Protein AF-A0A3L7SUU3-F1 (afdb_monomer_lite)

Structure (mmCIF, N/CA/C/O backbone):
data_AF-A0A3L7SUU3-F1
#
_entry.id   AF-A0A3L7SUU3-F1
#
loop_
_atom_site.group_PDB
_atom_site.id
_atom_site.type_symbol
_atom_site.label_atom_id
_atom_site.label_alt_id
_atom_site.label_comp_id
_atom_site.label_asym_id
_atom_site.label_entity_id
_atom_site.label_seq_id
_atom_site.pdbx_PDB_ins_code
_atom_site.Cartn_x
_atom_site.Cartn_y
_atom_site.Cartn_z
_atom_site.occupancy
_atom_site.B_iso_or_equiv
_atom_site.auth_seq_id
_atom_site.auth_comp_id
_atom_site.auth_asym_id
_atom_site.auth_atom_id
_atom_site.pdbx_PDB_model_num
ATOM 1 N N . GLY A 1 1 ? -6.683 -12.331 -12.249 1.00 82.88 1 GLY A N 1
ATOM 2 C CA . GLY A 1 1 ? -5.961 -12.328 -10.956 1.00 82.88 1 GLY A CA 1
ATOM 3 C C . GLY A 1 1 ? -5.359 -10.957 -10.704 1.00 82.88 1 GLY A C 1
ATOM 4 O O . GLY A 1 1 ? -5.601 -10.071 -11.510 1.00 82.88 1 GLY A O 1
ATOM 5 N N . ILE A 1 2 ? -4.625 -10.776 -9.605 1.00 86.12 2 ILE A N 1
ATOM 6 C CA . ILE A 1 2 ? -3.713 -9.635 -9.396 1.00 86.12 2 ILE A CA 1
ATOM 7 C C . ILE A 1 2 ? -2.305 -10.230 -9.377 1.00 86.12 2 ILE A C 1
ATOM 9 O O . ILE A 1 2 ? -2.098 -11.237 -8.703 1.00 86.12 2 ILE A O 1
ATOM 13 N N . LEU A 1 3 ? -1.376 -9.643 -10.130 1.00 86.75 3 LEU A N 1
ATOM 14 C CA . LEU A 1 3 ? 0.045 -9.957 -10.032 1.00 86.75 3 LEU A CA 1
ATOM 15 C C . LEU A 1 3 ? 0.709 -8.847 -9.220 1.00 86.75 3 LEU A C 1
ATOM 17 O O . LEU A 1 3 ? 0.592 -7.677 -9.576 1.00 86.75 3 LEU A O 1
ATOM 21 N N . LEU A 1 4 ? 1.384 -9.226 -8.140 1.00 86.62 4 LEU A N 1
ATOM 22 C CA . LEU A 1 4 ? 2.195 -8.334 -7.324 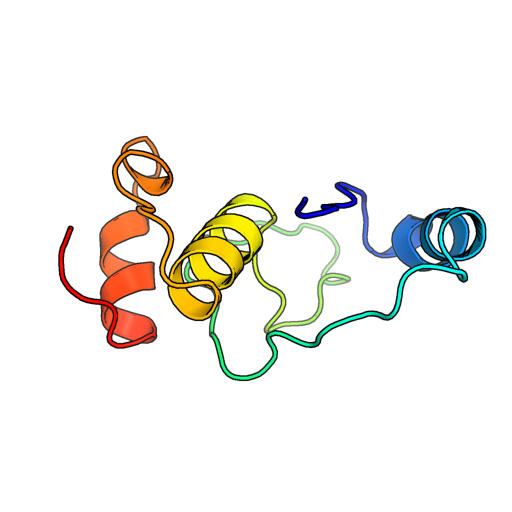1.00 86.62 4 LEU A CA 1
ATOM 23 C C . LEU A 1 4 ? 3.622 -8.874 -7.338 1.00 86.62 4 LEU A C 1
ATOM 25 O O . LEU A 1 4 ? 3.841 -10.040 -7.013 1.00 86.62 4 LEU A O 1
ATOM 29 N N . ILE A 1 5 ? 4.573 -8.041 -7.748 1.00 83.38 5 ILE A N 1
ATOM 30 C CA . ILE A 1 5 ? 5.990 -8.394 -7.770 1.00 83.38 5 ILE A CA 1
ATOM 31 C C . ILE A 1 5 ? 6.624 -7.754 -6.540 1.00 83.38 5 ILE A C 1
ATOM 33 O O . ILE A 1 5 ? 6.794 -6.539 -6.500 1.00 83.38 5 ILE A O 1
ATOM 37 N N . ASP A 1 6 ? 6.936 -8.566 -5.532 1.00 81.69 6 ASP A N 1
ATOM 38 C CA . ASP A 1 6 ? 7.636 -8.098 -4.338 1.00 81.69 6 ASP A CA 1
ATOM 39 C C . ASP A 1 6 ? 9.149 -8.184 -4.557 1.00 81.69 6 ASP A C 1
ATOM 41 O O . ASP A 1 6 ? 9.700 -9.246 -4.859 1.00 81.69 6 ASP A O 1
ATOM 45 N N . GLY A 1 7 ? 9.824 -7.045 -4.459 1.00 75.06 7 GLY A N 1
ATOM 46 C CA . GLY A 1 7 ? 11.248 -6.936 -4.731 1.00 75.06 7 GLY A CA 1
ATOM 47 C C . GLY A 1 7 ? 11.783 -5.557 -4.373 1.00 75.06 7 GLY A C 1
ATOM 48 O O . GLY A 1 7 ? 11.035 -4.600 -4.196 1.00 75.06 7 GLY A O 1
ATOM 49 N N . SER A 1 8 ? 13.106 -5.439 -4.266 1.00 72.62 8 SER A N 1
ATOM 50 C CA . SER A 1 8 ? 13.729 -4.127 -4.095 1.00 72.62 8 SER A CA 1
ATOM 51 C C . SER A 1 8 ? 13.604 -3.306 -5.378 1.00 72.62 8 SER A C 1
ATOM 53 O O . SER A 1 8 ? 13.720 -3.850 -6.480 1.00 72.62 8 SER A O 1
ATOM 55 N N . TRP A 1 9 ? 13.463 -1.983 -5.251 1.00 67.19 9 TRP A N 1
ATOM 56 C CA . TRP A 1 9 ? 13.407 -1.066 -6.400 1.00 67.19 9 TRP A CA 1
ATOM 57 C C . TRP A 1 9 ? 14.578 -1.249 -7.370 1.00 67.19 9 TRP A C 1
ATOM 59 O O . TRP A 1 9 ? 14.405 -1.158 -8.581 1.00 67.19 9 TRP A O 1
ATOM 69 N N . ARG A 1 10 ? 15.760 -1.603 -6.848 1.00 69.88 10 ARG A N 1
ATOM 70 C CA . ARG A 1 10 ? 16.951 -1.905 -7.654 1.00 69.88 10 ARG A CA 1
ATOM 71 C C . ARG A 1 10 ? 16.751 -3.087 -8.612 1.00 69.88 10 ARG A C 1
ATOM 73 O O . ARG A 1 10 ? 17.335 -3.094 -9.691 1.00 69.88 10 ARG A O 1
ATOM 80 N N . ASN A 1 11 ? 15.965 -4.086 -8.219 1.00 71.06 11 ASN A N 1
ATOM 81 C CA . ASN A 1 11 ? 15.741 -5.304 -8.998 1.00 71.06 11 ASN A CA 1
ATOM 82 C C . ASN A 1 11 ? 14.410 -5.291 -9.769 1.00 71.06 11 ASN A C 1
ATOM 84 O O . ASN A 1 11 ? 14.251 -6.099 -10.685 1.00 71.06 11 ASN A O 1
ATOM 88 N N . ALA A 1 12 ? 13.489 -4.379 -9.439 1.00 72.75 12 ALA A N 1
ATOM 89 C CA . ALA A 1 12 ? 12.144 -4.312 -10.010 1.00 72.75 12 ALA A CA 1
ATOM 90 C C . ALA A 1 12 ? 12.148 -4.286 -11.549 1.00 72.75 12 ALA A C 1
ATOM 92 O O . ALA A 1 12 ? 11.523 -5.140 -12.171 1.00 72.75 12 ALA A O 1
ATOM 93 N N . GLY A 1 13 ? 12.954 -3.420 -12.176 1.00 74.62 13 GLY A N 1
ATOM 94 C CA . GLY A 1 13 ? 13.002 -3.321 -13.643 1.00 74.62 13 GLY A CA 1
ATOM 95 C C . GLY A 1 13 ? 13.500 -4.590 -14.353 1.00 74.62 13 GLY A C 1
ATOM 96 O O . GLY A 1 13 ? 13.108 -4.872 -15.482 1.00 74.62 13 GLY A O 1
ATOM 97 N N . ASN A 1 14 ? 14.337 -5.404 -13.699 1.00 78.00 14 ASN A N 1
ATOM 98 C CA . ASN A 1 14 ? 14.758 -6.691 -14.263 1.00 78.00 14 ASN A CA 1
ATOM 99 C C . ASN A 1 14 ? 13.658 -7.753 -14.135 1.00 78.00 14 ASN A C 1
ATOM 101 O O . ASN A 1 14 ? 13.538 -8.610 -15.009 1.00 78.00 14 ASN A O 1
ATOM 105 N N . MET A 1 15 ? 12.872 -7.700 -13.057 1.00 78.81 15 MET A N 1
ATOM 106 C CA . MET A 1 15 ? 11.760 -8.621 -12.819 1.00 78.81 15 MET A CA 1
ATOM 107 C C . MET A 1 15 ? 10.576 -8.315 -13.742 1.00 78.81 15 MET A C 1
ATOM 109 O O . MET A 1 15 ? 9.987 -9.247 -14.284 1.00 78.81 15 MET A O 1
ATOM 113 N N . GLU A 1 16 ? 10.284 -7.033 -13.991 1.00 79.12 16 GLU A N 1
ATOM 114 C CA . GLU A 1 16 ? 9.222 -6.583 -14.904 1.00 79.12 16 GLU A CA 1
ATOM 115 C C . GLU A 1 16 ? 9.357 -7.176 -16.312 1.00 79.12 16 GLU A C 1
ATOM 117 O O . GLU A 1 16 ? 8.351 -7.566 -16.901 1.00 79.12 16 GLU A O 1
ATOM 122 N N . ARG A 1 17 ? 10.589 -7.353 -16.815 1.00 81.69 17 ARG A N 1
ATOM 123 C CA . ARG A 1 17 ? 10.838 -7.954 -18.139 1.00 81.69 17 ARG A CA 1
ATOM 124 C C . ARG A 1 17 ? 10.244 -9.354 -18.308 1.00 81.69 17 ARG A C 1
ATOM 126 O O . ARG A 1 17 ? 9.858 -9.739 -19.405 1.00 81.69 17 ARG A O 1
ATOM 133 N N . SER A 1 18 ? 10.135 -10.123 -17.224 1.00 84.31 18 SER A N 1
ATOM 134 C CA . SER A 1 18 ? 9.539 -11.470 -17.276 1.00 84.31 18 SER A CA 1
ATOM 135 C C . SER A 1 18 ? 8.010 -11.443 -17.407 1.00 84.31 18 SER A C 1
ATOM 137 O O . SER A 1 18 ? 7.394 -12.482 -17.633 1.00 84.31 18 SER A O 1
ATOM 139 N N . PHE A 1 19 ? 7.397 -10.265 -17.267 1.00 83.94 19 PHE A N 1
ATOM 140 C CA . PHE A 1 19 ? 5.953 -10.061 -17.230 1.00 83.94 19 PHE A CA 1
ATOM 141 C C . PHE A 1 19 ? 5.487 -8.964 -18.201 1.00 83.94 19 PHE A C 1
ATOM 143 O O . PHE A 1 19 ? 4.393 -8.435 -18.031 1.00 83.94 19 PHE A O 1
ATOM 150 N N . GLU A 1 20 ? 6.265 -8.649 -19.244 1.00 82.44 20 GLU A N 1
ATOM 151 C CA . GLU A 1 20 ? 5.944 -7.604 -20.240 1.00 82.44 20 GLU A CA 1
ATOM 152 C C . GLU A 1 20 ? 4.580 -7.788 -20.922 1.00 82.44 20 GLU A C 1
ATOM 154 O O . GLU A 1 20 ? 3.946 -6.819 -21.334 1.00 82.44 20 GLU A O 1
ATOM 159 N N . SER A 1 21 ? 4.094 -9.029 -21.017 1.00 86.25 21 SER A N 1
ATOM 160 C CA . SER A 1 21 ? 2.774 -9.343 -21.573 1.00 86.25 21 SER A CA 1
ATOM 161 C C . SER A 1 21 ? 1.605 -8.904 -20.681 1.00 86.25 21 SER A C 1
ATOM 163 O O . SER A 1 21 ? 0.453 -8.931 -21.120 1.00 86.25 21 SER A O 1
ATOM 165 N N . ILE A 1 22 ? 1.876 -8.498 -19.436 1.00 85.50 22 ILE A N 1
ATOM 166 C CA . ILE A 1 22 ? 0.879 -8.064 -18.461 1.00 85.50 22 ILE A CA 1
ATOM 167 C C . ILE A 1 22 ? 0.956 -6.536 -18.344 1.00 85.50 22 ILE A C 1
ATOM 169 O O . ILE A 1 22 ? 1.958 -6.000 -17.874 1.00 85.50 22 ILE A O 1
ATOM 173 N N . PRO A 1 23 ? -0.099 -5.799 -18.734 1.00 85.50 23 PRO A N 1
ATOM 174 C CA . PRO A 1 23 ? -0.041 -4.346 -18.752 1.00 85.50 23 PRO A CA 1
ATOM 175 C C . PRO A 1 23 ? -0.015 -3.776 -17.321 1.00 85.50 23 PRO A C 1
ATOM 177 O O . PRO A 1 23 ? -0.908 -4.098 -16.526 1.00 85.50 23 PRO A O 1
ATOM 180 N N . PRO A 1 24 ? 0.933 -2.880 -16.985 1.00 86.31 24 PRO A N 1
ATOM 181 C CA . PRO A 1 24 ? 1.006 -2.288 -15.656 1.00 86.31 24 PRO A CA 1
ATOM 182 C C . PRO A 1 24 ? -0.159 -1.321 -15.397 1.00 86.31 24 PRO A C 1
ATOM 184 O O . PRO A 1 24 ? -0.800 -0.788 -16.315 1.00 86.31 24 PRO A O 1
ATOM 187 N N . ARG A 1 25 ? -0.448 -1.086 -14.115 1.00 87.44 25 ARG A N 1
ATOM 188 C CA . ARG A 1 25 ? -1.410 -0.081 -13.644 1.00 87.44 25 ARG A CA 1
ATOM 189 C C . ARG A 1 25 ? -0.772 0.726 -12.522 1.00 87.44 25 ARG A C 1
ATOM 191 O O . ARG A 1 25 ? -0.375 0.160 -11.510 1.00 87.44 25 ARG A O 1
ATOM 198 N N . SER A 1 26 ? -0.665 2.038 -12.725 1.00 87.06 26 SER A N 1
ATOM 199 C CA . SER A 1 26 ? -0.121 2.950 -11.717 1.00 87.06 26 SER A CA 1
ATOM 200 C C . SER A 1 26 ? -1.113 3.152 -10.574 1.00 87.06 26 SER A C 1
ATOM 202 O O . SER A 1 26 ? -2.315 3.275 -10.810 1.00 87.06 26 SER A O 1
ATOM 204 N N . LEU A 1 27 ? -0.592 3.240 -9.350 1.00 89.25 27 LEU A N 1
ATOM 205 C CA . LEU A 1 27 ? -1.341 3.553 -8.129 1.00 89.25 27 LEU A CA 1
ATOM 206 C C . LEU A 1 27 ? -0.932 4.914 -7.535 1.00 89.25 27 LEU A C 1
ATOM 208 O O . LEU A 1 27 ? -1.140 5.164 -6.353 1.00 89.25 27 LEU A O 1
ATOM 212 N N . SER A 1 28 ? -0.359 5.808 -8.347 1.00 84.38 28 SER A N 1
ATOM 213 C CA . SER A 1 28 ? 0.251 7.080 -7.913 1.00 84.38 28 SER A CA 1
ATOM 214 C C . SER A 1 28 ? -0.684 8.074 -7.213 1.00 84.38 28 SER A C 1
ATOM 216 O O . SER A 1 28 ? -0.210 9.059 -6.658 1.00 84.38 28 SER A O 1
ATOM 218 N N . GLN A 1 29 ? -2.000 7.859 -7.253 1.00 89.81 29 GLN A N 1
ATOM 219 C CA . GLN A 1 29 ? -2.981 8.699 -6.556 1.00 89.81 29 GLN A CA 1
ATOM 220 C C . GLN A 1 29 ? -3.077 8.408 -5.049 1.00 89.81 29 GLN A C 1
ATOM 222 O O . GLN A 1 29 ? -3.688 9.185 -4.319 1.00 89.81 29 GLN A O 1
ATOM 227 N N . TYR A 1 30 ? -2.491 7.298 -4.595 1.00 91.88 30 TYR A N 1
ATOM 228 C CA . TYR A 1 30 ? -2.511 6.877 -3.200 1.00 91.88 30 TYR A CA 1
ATOM 229 C C . TYR A 1 30 ? -1.174 7.161 -2.528 1.00 91.88 30 TYR A C 1
ATOM 231 O O . TYR A 1 30 ? -0.114 7.107 -3.152 1.00 91.88 30 TYR A O 1
ATOM 239 N N . LYS A 1 31 ? -1.238 7.455 -1.236 1.00 92.06 31 LYS A N 1
ATOM 240 C CA . LYS A 1 31 ? -0.094 7.788 -0.395 1.00 92.06 31 LYS A CA 1
ATOM 241 C C . LYS A 1 31 ? 0.181 6.654 0.581 1.00 92.06 31 LYS A C 1
ATOM 243 O O . LYS A 1 31 ? -0.746 6.018 1.076 1.00 92.06 31 LYS A O 1
ATOM 248 N N . THR A 1 32 ? 1.454 6.421 0.863 1.00 91.56 32 THR A N 1
ATOM 249 C CA . THR A 1 32 ? 1.883 5.433 1.855 1.00 91.56 32 THR A CA 1
ATOM 250 C C . THR A 1 32 ? 1.819 6.025 3.264 1.00 91.56 32 THR A C 1
ATOM 252 O O . THR A 1 32 ? 2.158 7.194 3.448 1.00 91.56 32 THR A O 1
ATOM 255 N N . ALA A 1 33 ? 1.399 5.226 4.245 1.00 93.00 33 ALA A N 1
ATOM 256 C CA . ALA A 1 33 ? 1.647 5.492 5.666 1.00 93.00 33 ALA A CA 1
ATOM 257 C C . ALA A 1 33 ? 2.634 4.475 6.261 1.00 93.00 33 ALA A C 1
ATOM 259 O O . ALA A 1 33 ? 2.878 4.455 7.466 1.00 93.00 33 ALA A O 1
ATOM 260 N N . TYR A 1 34 ? 3.210 3.611 5.423 1.00 89.62 34 TYR A N 1
ATOM 261 C CA . TYR A 1 34 ? 4.235 2.678 5.845 1.00 89.62 34 TYR A CA 1
ATOM 262 C C . TYR A 1 34 ? 5.449 3.449 6.399 1.00 89.62 34 TYR A C 1
ATOM 264 O O . TYR A 1 34 ? 6.061 4.238 5.669 1.00 89.62 34 TYR A O 1
ATOM 272 N N . PRO A 1 35 ? 5.843 3.222 7.667 1.00 85.25 35 PRO A N 1
ATOM 273 C CA . PRO A 1 35 ? 6.928 3.949 8.306 1.00 85.25 35 PRO A CA 1
ATOM 274 C C . PRO A 1 35 ? 8.259 3.468 7.733 1.00 85.25 35 PRO A C 1
ATOM 276 O O . PRO A 1 35 ? 8.871 2.504 8.199 1.00 85.25 35 PRO A O 1
ATOM 279 N N . ARG A 1 36 ? 8.712 4.128 6.670 1.00 76.19 36 ARG A N 1
ATOM 280 C CA . ARG A 1 36 ? 9.968 3.774 6.019 1.00 76.19 36 ARG A CA 1
ATOM 281 C C . ARG A 1 36 ? 11.152 4.131 6.902 1.00 76.19 36 ARG A C 1
ATOM 283 O O . ARG A 1 36 ? 11.503 5.292 7.070 1.00 76.19 36 ARG A O 1
ATOM 290 N N . THR A 1 37 ? 11.859 3.106 7.353 1.00 62.62 37 THR A N 1
ATOM 291 C CA . THR A 1 37 ? 13.209 3.222 7.912 1.00 62.62 37 THR A CA 1
ATOM 292 C C . THR A 1 37 ? 14.230 2.787 6.858 1.00 62.62 37 THR A C 1
ATOM 294 O O . THR A 1 37 ? 14.926 1.785 7.022 1.00 62.62 37 THR A O 1
ATOM 297 N N . SER A 1 38 ? 14.280 3.472 5.714 1.00 56.41 38 SER A N 1
ATOM 298 C CA . SER A 1 38 ? 15.242 3.135 4.657 1.00 56.41 38 SER A CA 1
ATOM 299 C C . SER A 1 38 ? 16.603 3.756 4.967 1.00 56.41 38 SER A C 1
ATOM 301 O O . SER A 1 38 ? 16.758 4.973 4.936 1.00 56.41 38 SER A O 1
ATOM 303 N N . LYS A 1 39 ? 17.614 2.922 5.253 1.00 49.97 39 LYS A N 1
ATOM 304 C CA . LYS A 1 39 ? 19.006 3.361 5.498 1.00 49.97 39 LYS A CA 1
ATOM 305 C C . LYS A 1 39 ? 19.692 3.980 4.272 1.00 49.97 39 LYS A C 1
ATOM 307 O O . LYS A 1 39 ? 20.744 4.588 4.432 1.00 49.97 39 LYS A O 1
ATOM 312 N N . PHE A 1 40 ? 19.140 3.802 3.069 1.00 58.50 40 PHE A N 1
ATOM 313 C CA . PHE A 1 40 ? 19.824 4.137 1.815 1.00 58.50 40 PHE A CA 1
ATOM 314 C C . PHE A 1 40 ? 19.080 5.143 0.926 1.00 58.50 40 PHE A C 1
ATOM 316 O O . PHE A 1 40 ? 19.608 5.485 -0.125 1.00 58.50 40 PHE A O 1
ATOM 323 N N . GLY A 1 41 ? 17.886 5.618 1.311 1.00 57.81 41 GLY A N 1
ATOM 324 C CA . GLY A 1 41 ? 17.191 6.718 0.616 1.00 57.81 41 GLY A CA 1
ATOM 325 C C . GLY A 1 41 ? 16.885 6.476 -0.870 1.00 57.81 41 GLY A C 1
ATOM 326 O O . GLY A 1 41 ? 16.721 7.429 -1.620 1.00 57.81 41 GLY A O 1
ATOM 327 N N . THR A 1 42 ? 16.850 5.215 -1.312 1.00 58.88 42 THR A N 1
ATOM 328 C CA . THR A 1 42 ? 16.632 4.838 -2.724 1.00 58.88 42 THR A CA 1
ATOM 329 C C . THR A 1 42 ? 15.169 4.563 -3.055 1.00 58.88 42 THR A C 1
ATOM 331 O O . THR A 1 42 ? 14.826 4.388 -4.223 1.00 58.88 42 THR A O 1
ATOM 334 N N . ASP A 1 43 ? 14.302 4.529 -2.045 1.00 60.59 43 ASP A N 1
ATOM 335 C CA . ASP A 1 43 ? 12.880 4.295 -2.241 1.00 60.59 43 ASP A CA 1
ATOM 336 C C . ASP A 1 43 ? 12.207 5.606 -2.688 1.00 60.59 43 ASP A C 1
ATOM 338 O O . ASP A 1 43 ? 12.376 6.627 -2.018 1.00 60.59 43 ASP A O 1
ATOM 342 N N . PRO A 1 44 ? 11.407 5.615 -3.770 1.00 64.19 44 PRO A N 1
ATOM 343 C CA . PRO A 1 44 ? 10.704 6.815 -4.218 1.00 64.19 44 PRO A CA 1
ATOM 344 C C . PRO A 1 44 ? 9.802 7.304 -3.092 1.00 64.19 44 PRO A C 1
ATOM 346 O O . PRO A 1 44 ? 9.013 6.497 -2.598 1.00 64.19 44 PRO A O 1
ATOM 349 N N . GLU A 1 45 ? 9.908 8.573 -2.680 1.00 59.84 45 GLU A N 1
ATOM 350 C CA . GLU A 1 45 ? 9.261 9.134 -1.472 1.00 59.84 45 GLU A CA 1
ATOM 351 C C . GLU A 1 45 ? 7.780 8.741 -1.311 1.00 59.84 45 GLU A C 1
ATOM 353 O O . GLU A 1 45 ? 7.313 8.572 -0.192 1.00 59.84 45 GLU A O 1
ATOM 358 N N . A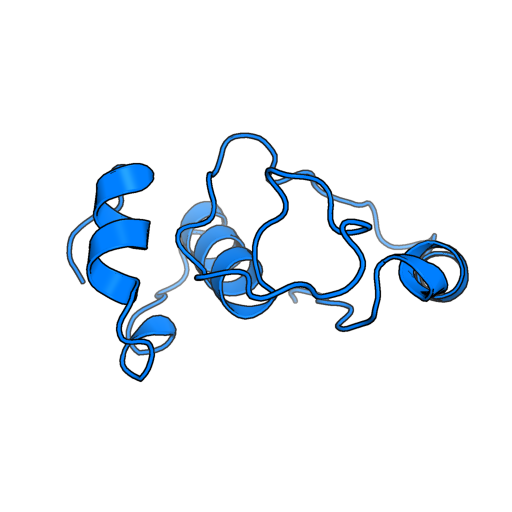SN A 1 46 ? 7.072 8.485 -2.418 1.00 63.69 46 ASN A N 1
ATOM 359 C CA . ASN A 1 46 ? 5.635 8.192 -2.458 1.00 63.69 46 ASN A CA 1
ATOM 360 C C . 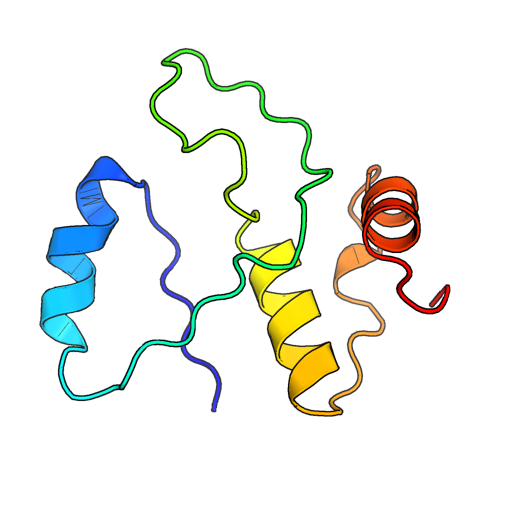ASN A 1 46 ? 5.260 6.752 -2.879 1.00 63.69 46 ASN A C 1
ATOM 362 O O . ASN A 1 46 ? 4.118 6.497 -3.251 1.00 63.69 46 ASN A O 1
ATOM 366 N N . GLY A 1 47 ? 6.196 5.800 -2.887 1.00 79.69 47 GLY A N 1
ATOM 367 C CA . GLY A 1 47 ? 5.895 4.406 -3.257 1.00 79.69 47 GLY A CA 1
ATOM 368 C C . GLY A 1 47 ? 5.131 3.645 -2.161 1.00 79.69 47 GLY A C 1
ATOM 369 O O . GLY A 1 47 ? 5.595 3.578 -1.024 1.00 79.69 47 GLY A O 1
ATOM 370 N N . LEU A 1 48 ? 4.003 3.026 -2.506 1.00 88.50 48 LEU A N 1
ATOM 371 C CA . LEU A 1 48 ? 3.259 2.148 -1.596 1.00 88.50 48 LEU A CA 1
ATOM 372 C C . LEU A 1 48 ? 4.095 0.929 -1.178 1.00 88.50 48 LEU A C 1
ATOM 374 O O . LEU A 1 48 ? 4.848 0.381 -1.986 1.00 88.50 48 LEU A O 1
ATOM 378 N N . ALA A 1 49 ? 3.924 0.465 0.058 1.00 89.94 49 ALA A N 1
ATOM 379 C CA . ALA A 1 49 ? 4.372 -0.865 0.455 1.00 89.94 49 ALA A CA 1
ATOM 380 C C . ALA A 1 49 ? 3.553 -1.945 -0.275 1.00 89.94 49 ALA A C 1
ATOM 382 O O . ALA A 1 49 ? 2.398 -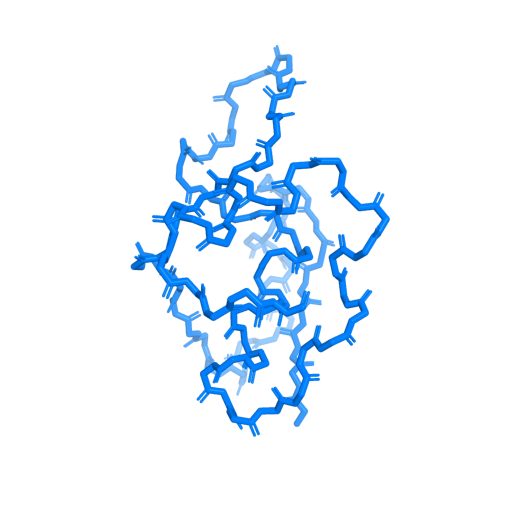1.721 -0.640 1.00 89.94 49 ALA A O 1
ATOM 383 N N . SER A 1 50 ? 4.107 -3.149 -0.437 1.00 89.94 50 SER A N 1
ATOM 384 C CA . SER A 1 50 ? 3.454 -4.251 -1.162 1.00 89.94 50 SER A CA 1
ATOM 385 C C . SER A 1 50 ? 2.043 -4.561 -0.632 1.00 89.94 50 SER A C 1
ATOM 387 O O . SER A 1 50 ? 1.117 -4.770 -1.415 1.00 89.94 50 SER A O 1
ATOM 389 N N . ILE A 1 51 ? 1.836 -4.505 0.690 1.00 93.56 51 ILE A N 1
ATOM 390 C CA . ILE A 1 51 ? 0.512 -4.717 1.297 1.00 93.56 51 ILE A CA 1
ATOM 391 C C . ILE A 1 51 ? -0.459 -3.543 1.068 1.00 93.56 51 ILE A C 1
ATOM 393 O O . ILE A 1 51 ? -1.649 -3.769 0.860 1.00 93.56 51 ILE A O 1
ATOM 397 N N . GLU A 1 52 ? 0.029 -2.299 1.033 1.00 94.06 52 GLU A N 1
ATOM 398 C CA . GLU A 1 52 ? -0.787 -1.123 0.692 1.00 94.06 52 GLU A CA 1
ATOM 399 C C . GLU A 1 52 ? -1.212 -1.176 -0.778 1.00 94.06 52 GLU A C 1
ATOM 401 O O . GLU A 1 52 ? -2.379 -0.957 -1.097 1.00 94.06 52 GLU A O 1
ATOM 406 N N . ALA A 1 53 ? -0.290 -1.540 -1.674 1.00 93.56 53 ALA A N 1
ATOM 407 C CA . ALA A 1 53 ? -0.581 -1.746 -3.089 1.00 93.56 53 ALA A CA 1
ATOM 408 C C . ALA A 1 53 ? -1.633 -2.849 -3.292 1.00 93.56 53 ALA A C 1
ATOM 410 O O . ALA A 1 53 ? -2.549 -2.690 -4.103 1.00 93.56 53 ALA A O 1
ATOM 411 N N . LEU A 1 54 ? -1.550 -3.940 -2.520 1.00 94.50 54 LEU A N 1
ATOM 412 C CA . LEU A 1 54 ? -2.554 -5.003 -2.536 1.00 94.50 54 LEU A CA 1
ATOM 413 C C . LEU A 1 54 ? -3.923 -4.509 -2.051 1.00 94.50 54 LEU A C 1
ATOM 415 O O . LEU A 1 54 ? -4.927 -4.772 -2.715 1.00 94.50 54 LEU A O 1
ATOM 419 N N . TYR A 1 55 ? -3.967 -3.769 -0.938 1.00 95.44 55 TYR A N 1
ATOM 420 C CA . TYR A 1 55 ? -5.200 -3.173 -0.417 1.00 95.44 55 TYR A CA 1
ATOM 421 C C . TYR A 1 55 ? -5.860 -2.264 -1.462 1.00 95.44 55 TYR A C 1
ATOM 423 O O . TYR A 1 55 ? -7.039 -2.424 -1.778 1.00 95.44 55 TYR A O 1
ATOM 431 N N . VAL A 1 56 ? -5.082 -1.358 -2.061 1.00 94.69 56 VAL A N 1
ATOM 432 C CA . VAL A 1 56 ? -5.542 -0.442 -3.113 1.00 94.69 56 VAL A CA 1
ATOM 433 C C . VAL A 1 56 ? -6.082 -1.211 -4.319 1.00 94.69 56 VAL A C 1
ATOM 435 O O . VAL A 1 56 ? -7.152 -0.884 -4.832 1.00 94.69 56 VAL A O 1
ATOM 438 N N . ALA A 1 57 ? -5.380 -2.255 -4.767 1.00 94.12 57 ALA A N 1
ATOM 439 C CA . ALA A 1 57 ? -5.833 -3.078 -5.883 1.00 94.12 57 ALA A CA 1
ATOM 440 C C . ALA A 1 57 ? -7.172 -3.768 -5.576 1.00 94.12 57 ALA A C 1
ATOM 442 O O . ALA A 1 57 ? -8.038 -3.838 -6.447 1.00 94.12 57 ALA A O 1
ATOM 443 N N . TYR A 1 58 ? -7.370 -4.251 -4.346 1.00 94.94 58 TYR A N 1
ATOM 444 C CA . TYR A 1 58 ? -8.645 -4.830 -3.918 1.00 94.94 58 TYR A CA 1
ATOM 445 C C . TYR A 1 58 ? -9.758 -3.785 -3.925 1.00 94.94 58 TYR A C 1
ATOM 447 O O . TYR A 1 58 ? -10.817 -4.041 -4.497 1.00 94.94 58 TYR A O 1
ATOM 455 N N . PHE A 1 59 ? -9.486 -2.601 -3.377 1.00 93.69 59 PHE A N 1
ATOM 456 C CA . PHE A 1 59 ? -10.429 -1.489 -3.348 1.00 93.69 59 PHE A CA 1
ATOM 457 C C . PHE A 1 59 ? -10.881 -1.070 -4.759 1.00 93.69 59 PHE A C 1
ATOM 459 O O . PHE A 1 59 ? -12.078 -1.046 -5.035 1.00 93.69 59 PHE A O 1
ATOM 466 N N . ILE A 1 60 ? -9.945 -0.825 -5.686 1.00 92.88 60 ILE A N 1
ATOM 467 C CA . ILE A 1 60 ? -10.254 -0.433 -7.079 1.00 92.88 60 ILE A CA 1
ATOM 468 C C . ILE A 1 60 ? -11.067 -1.515 -7.802 1.00 92.88 60 ILE A C 1
ATOM 470 O O . ILE A 1 60 ? -11.950 -1.209 -8.600 1.00 92.88 60 ILE A O 1
ATOM 474 N N . LEU A 1 61 ? -10.772 -2.788 -7.534 1.00 93.00 61 LEU A N 1
ATOM 475 C CA . LEU A 1 61 ? -11.454 -3.925 -8.154 1.00 93.00 61 LEU A CA 1
ATOM 476 C C . LEU A 1 61 ? -12.765 -4.305 -7.450 1.00 93.00 61 LEU A C 1
ATOM 478 O O . LEU A 1 61 ? -13.335 -5.348 -7.778 1.00 93.00 61 LEU A O 1
ATOM 482 N N . ASN A 1 62 ? -13.229 -3.494 -6.492 1.00 93.81 62 ASN A N 1
ATOM 483 C CA . ASN A 1 62 ? -14.425 -3.738 -5.688 1.00 93.81 62 ASN A CA 1
ATOM 484 C C . ASN A 1 62 ? -14.417 -5.125 -5.013 1.00 93.81 62 ASN A C 1
ATOM 486 O O . ASN A 1 62 ? -15.430 -5.825 -4.942 1.00 93.81 62 ASN A O 1
ATOM 490 N N . ARG A 1 63 ? -13.233 -5.557 -4.565 1.00 94.12 63 ARG A N 1
ATOM 491 C CA . ARG A 1 63 ? -13.020 -6.775 -3.777 1.00 94.12 63 ARG A CA 1
ATOM 492 C C . ARG A 1 63 ? -12.902 -6.412 -2.311 1.00 94.12 63 ARG A C 1
ATOM 494 O O . ARG A 1 63 ? -12.416 -5.340 -1.978 1.00 94.12 63 ARG A O 1
ATOM 501 N N . ASN A 1 64 ? -13.288 -7.338 -1.442 1.00 92.38 64 ASN A N 1
ATOM 502 C CA . ASN A 1 64 ? -13.252 -7.129 -0.002 1.00 92.38 64 ASN A CA 1
ATOM 503 C C . ASN A 1 64 ? -11.800 -7.109 0.536 1.00 92.38 64 ASN A C 1
ATOM 505 O O . ASN A 1 64 ? -11.158 -8.161 0.494 1.00 92.38 64 ASN A O 1
ATOM 509 N N . PRO A 1 65 ? -11.283 -5.973 1.052 1.00 93.12 65 PRO A N 1
ATOM 510 C CA . PRO A 1 65 ? -9.929 -5.877 1.593 1.00 93.12 65 PRO A CA 1
ATOM 511 C C . PRO A 1 65 ? -9.862 -6.112 3.117 1.00 93.12 65 PRO A C 1
ATOM 513 O O . PRO A 1 65 ? -8.801 -5.916 3.713 1.00 93.12 65 PRO A O 1
ATOM 516 N N . ILE A 1 66 ? -10.976 -6.494 3.763 1.00 91.56 66 ILE A N 1
ATOM 517 C CA . ILE A 1 66 ? -11.038 -6.776 5.207 1.00 91.56 66 ILE A CA 1
ATOM 518 C C . ILE A 1 66 ? -9.961 -7.802 5.581 1.00 91.56 66 ILE A C 1
ATOM 520 O O . ILE A 1 66 ? -9.767 -8.800 4.886 1.00 91.56 66 ILE A O 1
ATOM 524 N N . GLY A 1 67 ? -9.247 -7.544 6.678 1.00 93.00 67 GLY A N 1
ATOM 525 C CA . GLY A 1 67 ? -8.169 -8.404 7.162 1.00 93.00 67 GLY A CA 1
ATOM 526 C C . GLY A 1 67 ? -6.779 -8.071 6.621 1.00 93.00 67 GLY A C 1
ATOM 527 O O . GLY A 1 67 ? -5.792 -8.369 7.289 1.00 93.00 67 GLY A O 1
ATOM 528 N N . LEU A 1 68 ? -6.657 -7.418 5.455 1.00 94.62 68 LEU A N 1
ATOM 529 C CA . LEU A 1 68 ? -5.347 -7.212 4.812 1.00 94.62 68 LEU A CA 1
ATOM 530 C C . LEU A 1 68 ? -4.386 -6.355 5.646 1.00 94.62 68 LEU A C 1
ATOM 532 O O . LEU A 1 68 ? -3.177 -6.567 5.599 1.00 94.62 68 LEU A O 1
ATOM 536 N N . LEU A 1 69 ? -4.915 -5.393 6.403 1.00 95.81 69 LEU A N 1
ATOM 537 C CA . LEU A 1 69 ? -4.111 -4.439 7.170 1.00 95.81 69 LEU A CA 1
ATOM 538 C C . LEU A 1 69 ? -4.161 -4.669 8.688 1.00 95.81 69 LEU A C 1
ATOM 540 O O . LEU A 1 69 ? -3.547 -3.908 9.431 1.00 95.81 69 LEU A O 1
ATOM 544 N N . ASP A 1 70 ? -4.864 -5.692 9.178 1.00 95.00 70 ASP A N 1
ATOM 545 C CA . ASP A 1 70 ? -5.209 -5.816 10.607 1.00 95.00 70 ASP A CA 1
ATOM 546 C C . ASP A 1 70 ? -3.998 -5.994 11.532 1.00 95.00 70 ASP A C 1
ATOM 548 O O . ASP A 1 70 ? -4.048 -5.633 12.706 1.00 95.00 70 ASP A O 1
ATOM 552 N N . HIS A 1 71 ? -2.886 -6.494 10.997 1.00 94.94 71 HIS A N 1
ATOM 553 C CA . HIS A 1 71 ? -1.642 -6.695 11.741 1.00 94.94 71 HIS A CA 1
ATOM 554 C C . HIS A 1 71 ? -0.627 -5.551 11.577 1.00 94.94 71 HIS A C 1
ATOM 556 O O . HIS A 1 71 ? 0.498 -5.651 12.067 1.00 94.94 71 HIS A O 1
ATOM 562 N N . TYR A 1 72 ? -1.002 -4.457 10.908 1.00 93.94 72 TYR A N 1
ATOM 563 C CA . TYR A 1 72 ? -0.118 -3.323 10.649 1.00 93.94 72 TYR A CA 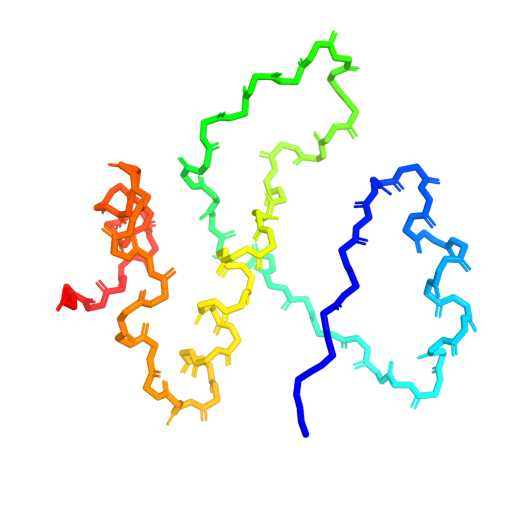1
ATOM 564 C C . TYR A 1 72 ? -0.512 -2.122 11.512 1.00 93.94 72 TYR A C 1
ATOM 566 O O . TYR A 1 72 ? -1.595 -1.561 11.374 1.00 93.94 72 TYR A O 1
ATOM 574 N N . HIS A 1 73 ? 0.391 -1.693 12.398 1.00 94.69 73 HIS A N 1
ATOM 575 C CA . HIS A 1 73 ? 0.134 -0.614 13.363 1.00 94.69 73 HIS A CA 1
ATOM 576 C C . HIS A 1 73 ? -0.207 0.740 12.711 1.00 94.69 73 HIS A C 1
ATOM 578 O O . HIS A 1 73 ? -0.924 1.542 13.300 1.00 94.69 73 HIS A O 1
ATOM 584 N N . TRP A 1 74 ? 0.262 0.975 11.484 1.00 94.06 74 TRP A N 1
ATOM 585 C CA . TRP A 1 74 ? -0.007 2.174 10.684 1.00 94.06 74 TRP A CA 1
ATOM 586 C C . TRP A 1 74 ? -1.287 2.065 9.829 1.00 94.06 74 TRP A C 1
ATOM 588 O O . TRP A 1 74 ? -1.609 3.002 9.101 1.00 94.06 74 TRP A O 1
ATOM 598 N N . LYS A 1 75 ? -2.064 0.964 9.927 1.00 95.00 75 LYS A N 1
ATOM 599 C CA . LYS A 1 75 ? -3.338 0.759 9.195 1.00 95.00 75 LYS A CA 1
ATOM 600 C C . LYS A 1 75 ? -4.218 2.002 9.241 1.00 95.00 75 LYS A C 1
ATOM 602 O O . LYS A 1 75 ? -4.684 2.463 8.207 1.00 95.00 75 LYS A O 1
ATOM 607 N N . LYS A 1 76 ? -4.456 2.525 10.445 1.00 94.88 76 LYS A N 1
ATOM 608 C CA . LYS A 1 76 ? -5.365 3.655 10.658 1.00 94.88 76 LYS A CA 1
ATOM 609 C C . LYS A 1 76 ? -4.917 4.892 9.876 1.00 94.88 76 LYS A C 1
ATOM 611 O O . LYS A 1 76 ? -5.720 5.464 9.151 1.00 94.88 76 LYS A O 1
ATOM 616 N N . GLU A 1 77 ? -3.637 5.235 9.974 1.00 95.19 77 GLU A N 1
ATOM 617 C CA . GLU A 1 77 ? -3.048 6.372 9.267 1.00 95.19 77 GLU A CA 1
ATOM 618 C C . GLU A 1 77 ? -3.157 6.202 7.748 1.00 95.19 77 GLU A C 1
ATOM 620 O O . GLU A 1 77 ? -3.569 7.129 7.059 1.00 95.19 77 GLU A O 1
ATOM 625 N N . PHE A 1 78 ? -2.886 5.003 7.222 1.00 95.19 78 PHE A N 1
ATOM 626 C CA . PHE A 1 78 ? -3.031 4.721 5.791 1.00 95.19 78 PHE A CA 1
ATOM 627 C C . PHE A 1 78 ? -4.466 4.915 5.290 1.00 95.19 78 PHE A C 1
ATOM 629 O O . PHE A 1 78 ? -4.674 5.510 4.228 1.00 95.19 78 PHE A O 1
ATOM 636 N N . LEU A 1 79 ? -5.455 4.418 6.042 1.00 95.38 79 LEU A N 1
ATOM 637 C CA . LEU A 1 79 ? -6.865 4.556 5.679 1.00 95.38 79 LEU A CA 1
ATOM 638 C C . LEU A 1 79 ? -7.304 6.023 5.705 1.00 95.38 79 LEU A C 1
ATOM 640 O O . LEU A 1 79 ? -7.932 6.486 4.754 1.00 95.38 79 LEU A O 1
ATOM 644 N N . GLU A 1 80 ? -6.924 6.762 6.747 1.00 95.62 80 GLU A N 1
ATOM 645 C CA . GLU A 1 80 ? -7.234 8.189 6.891 1.00 95.62 80 GLU A CA 1
ATOM 646 C C . GLU A 1 80 ? -6.568 9.028 5.791 1.00 95.62 80 GLU A C 1
ATOM 648 O O . GLU A 1 80 ? -7.236 9.814 5.120 1.00 95.62 80 GLU A O 1
ATOM 653 N N . LEU A 1 81 ? -5.276 8.806 5.533 1.00 94.69 81 LEU A N 1
ATOM 654 C CA . LEU A 1 81 ? -4.482 9.539 4.542 1.00 94.69 81 LEU A CA 1
ATOM 655 C C . LEU A 1 81 ? -5.048 9.436 3.116 1.00 94.69 81 LEU A C 1
ATOM 657 O O . LEU A 1 81 ? -4.889 10.360 2.313 1.00 94.69 81 LEU A O 1
ATOM 661 N N . ASN A 1 82 ? -5.700 8.316 2.802 1.00 94.62 82 ASN A N 1
ATOM 662 C CA . ASN A 1 82 ? -6.260 8.017 1.485 1.00 94.62 82 ASN A CA 1
ATOM 663 C C . ASN A 1 82 ? -7.791 8.119 1.428 1.00 94.62 82 ASN A C 1
ATOM 665 O O . ASN A 1 82 ? -8.375 7.821 0.386 1.00 94.62 82 ASN A O 1
ATOM 669 N N . ASN A 1 83 ? -8.443 8.556 2.512 1.00 94.62 83 ASN A N 1
ATOM 670 C CA . ASN A 1 83 ? -9.903 8.618 2.639 1.00 94.62 83 ASN A CA 1
ATOM 671 C C . ASN A 1 83 ? -10.598 7.273 2.351 1.00 94.62 83 ASN A C 1
ATOM 673 O O . ASN A 1 83 ? -11.677 7.233 1.754 1.00 94.62 83 ASN A O 1
ATOM 677 N N . PHE A 1 84 ? -9.977 6.161 2.749 1.00 93.88 84 PHE A N 1
ATOM 678 C CA . PHE A 1 84 ? -10.615 4.853 2.664 1.00 93.88 84 PHE A CA 1
ATOM 679 C C . PHE A 1 84 ? -11.684 4.697 3.750 1.00 93.88 84 PHE A C 1
ATOM 681 O O . PHE A 1 84 ? -11.538 5.243 4.847 1.00 93.88 84 PHE A O 1
ATOM 688 N N . PRO A 1 85 ? -12.756 3.932 3.482 1.00 86.56 85 PRO A N 1
ATOM 689 C CA . PRO A 1 85 ? -13.729 3.610 4.512 1.00 86.56 85 PRO A CA 1
ATOM 690 C C . PRO A 1 85 ? -13.043 2.862 5.658 1.00 86.56 85 PRO A C 1
ATOM 692 O O . PRO A 1 85 ? -12.298 1.902 5.436 1.00 86.56 85 PRO A O 1
ATOM 695 N N . ALA A 1 86 ? -13.309 3.300 6.890 1.00 68.75 86 ALA A N 1
ATOM 696 C CA . ALA A 1 86 ? -12.866 2.587 8.078 1.00 68.75 8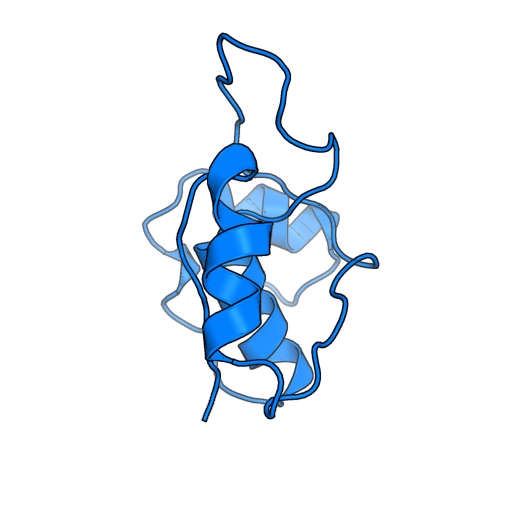6 ALA A CA 1
ATOM 697 C C . ALA A 1 86 ? -13.416 1.152 8.018 1.00 68.75 86 ALA A C 1
ATOM 699 O O . ALA A 1 86 ? -14.627 0.956 7.917 1.00 68.75 86 ALA A O 1
ATOM 700 N N . SER A 1 87 ? -12.500 0.179 7.980 1.00 60.69 87 SER A N 1
ATOM 701 C CA . SER A 1 87 ? -12.793 -1.258 7.885 1.00 60.69 87 SER A CA 1
ATOM 702 C C . SER A 1 87 ? -12.736 -1.909 9.256 1.00 60.69 87 SER A C 1
ATOM 704 O O . SER A 1 87 ? -11.668 -1.755 9.906 1.00 60.69 87 SER A O 1
#

Secondary structure (DSSP, 8-state):
--------HHHHHHHHGGGTTS-----TTS--------TT--S-TTPPPHHHHHHHHHHHTT---TTTTTT-TTHHHHHHHTTPPP-

Sequence (87 aa):
GILLIDGSWRNAGNMERSFESIPPRSLSQYKTAYPRTSKFGTDPENGLASIEALYVAYFILNRNPIGLLDHYHWKKEFLELNNFPAS

Radius of gyration: 13.64 Å; chains: 1; bounding box: 34×22×35 Å

Foldseek 3Di:
DDDFDDDDPVCVVVVVVVVVVPDDDDPQLAAELPPDPDPPPPDDNGDHDSLLVVLVVCVVVVHDCPPSCPPPPCVVVRCVRNVHPDD

pLDDT: mean 84.38, std 11.95, range [49.97, 95.81]